Protein AF-A0A4Z0KLC7-F1 (afdb_monomer)

Sequence (77 aa):
MTSAHPSDRDERLPARMRDYRIEAEARESPDLHKLAQLFIGIARSRADQARTHPTTDIDAVSPGSEHWRGDEVESEQ

Organism: Brevibacterium aurantiacum (NCBI:txid273384)

Radius of gyration: 21.08 Å; Cα contacts (8 Å, |Δi|>4): 7; chains: 1; bounding box: 74×25×42 Å

Foldseek 3Di:
DDDDDPDQFDPVDDPVCRPDDDDDDDDPDDDVVVVVVVVVVVVVVVVVVCVVDVDPDDPPPDPPDPPPPPPPPPDDD

Secondary structure (DSSP, 8-state):
--PPPTT---TTS-GGGTTPPP-PPP-SS--HHHHHHHHHHHHHHHHHHHHHS----TT------------------

Mean predicted aligned error: 16.22 Å

Structure (mmCIF, N/CA/C/O backbone):
data_AF-A0A4Z0KLC7-F1
#
_entry.id   AF-A0A4Z0KLC7-F1
#
loop_
_atom_site.group_PDB
_atom_site.id
_atom_site.type_symbol
_atom_site.label_atom_id
_atom_site.label_alt_id
_atom_site.label_comp_id
_atom_site.label_asym_id
_atom_site.label_entity_id
_atom_site.label_seq_id
_atom_site.pdbx_PDB_ins_code
_atom_site.Cartn_x
_atom_site.Cartn_y
_atom_site.Cartn_z
_atom_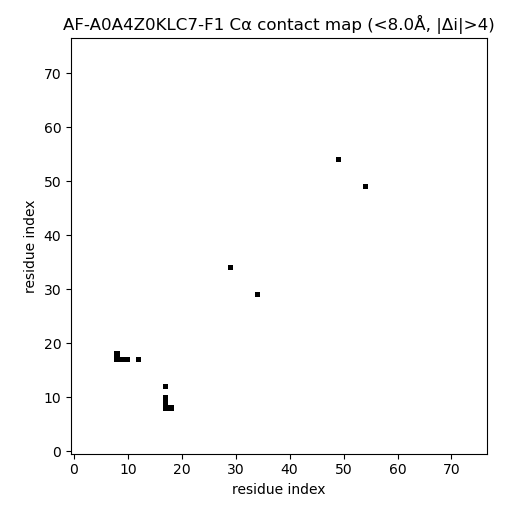site.occupancy
_atom_site.B_iso_or_equiv
_atom_site.auth_seq_id
_atom_site.auth_comp_id
_atom_site.auth_asym_id
_atom_site.auth_atom_id
_atom_site.pdbx_PDB_model_num
ATOM 1 N N . MET A 1 1 ? -40.130 10.976 -0.439 1.00 36.62 1 MET A N 1
ATOM 2 C CA . MET A 1 1 ? -39.673 9.929 -1.376 1.00 36.62 1 MET A CA 1
ATOM 3 C C . MET A 1 1 ? -38.260 10.298 -1.792 1.00 36.62 1 MET A C 1
ATOM 5 O O . MET A 1 1 ? -38.101 11.163 -2.639 1.00 36.62 1 MET A O 1
ATOM 9 N N . THR A 1 2 ? -37.249 9.766 -1.108 1.00 43.72 2 THR A N 1
ATOM 10 C CA . THR A 1 2 ? -35.847 10.139 -1.348 1.00 43.72 2 THR A CA 1
ATOM 11 C C . THR A 1 2 ? -35.275 9.177 -2.379 1.00 43.72 2 THR A C 1
ATOM 13 O O . THR A 1 2 ? -35.174 7.981 -2.122 1.00 43.72 2 THR A O 1
ATOM 16 N N . SER A 1 3 ? -34.992 9.684 -3.575 1.00 50.03 3 SER A N 1
ATOM 17 C CA . SER A 1 3 ? -34.397 8.927 -4.673 1.00 50.03 3 SER A CA 1
ATOM 18 C C . SER A 1 3 ? -32.979 8.495 -4.301 1.00 50.03 3 SER A C 1
ATOM 20 O O . SER A 1 3 ? -32.118 9.344 -4.076 1.00 50.03 3 SER A O 1
ATOM 22 N N . ALA A 1 4 ? -32.735 7.186 -4.239 1.00 50.91 4 ALA A N 1
ATOM 23 C CA . ALA A 1 4 ? -31.390 6.631 -4.145 1.00 50.91 4 ALA A CA 1
ATOM 24 C C . ALA A 1 4 ? -30.578 7.052 -5.383 1.00 50.91 4 ALA A C 1
ATOM 26 O O . ALA A 1 4 ? -31.033 6.863 -6.511 1.00 50.91 4 ALA A O 1
ATOM 27 N N . HIS A 1 5 ? -29.401 7.647 -5.176 1.00 51.59 5 HIS A N 1
ATOM 28 C CA . HIS A 1 5 ? -28.490 8.032 -6.255 1.00 51.59 5 HIS A CA 1
ATOM 29 C C . HIS A 1 5 ? -27.934 6.773 -6.953 1.00 51.59 5 HIS A C 1
ATOM 31 O O . HIS A 1 5 ? -27.279 5.962 -6.297 1.00 51.59 5 HIS A O 1
ATOM 37 N N . PRO A 1 6 ? -28.165 6.574 -8.264 1.00 59.34 6 PRO A N 1
ATOM 38 C CA . PRO A 1 6 ? -27.808 5.338 -8.956 1.00 59.34 6 PRO A CA 1
ATOM 39 C C . PRO A 1 6 ? -26.397 5.414 -9.562 1.00 59.34 6 PRO A C 1
ATOM 41 O O . PRO A 1 6 ? -26.246 5.373 -10.783 1.00 59.34 6 PRO A O 1
ATOM 44 N N . SER A 1 7 ? -25.347 5.583 -8.749 1.00 55.72 7 SER A N 1
ATOM 45 C CA . SER A 1 7 ? -23.979 5.689 -9.304 1.00 55.72 7 SER A CA 1
ATOM 46 C C . SER A 1 7 ? -22.843 5.077 -8.475 1.00 55.72 7 SER A C 1
ATOM 48 O O . SER A 1 7 ? -21.697 5.212 -8.883 1.00 55.72 7 SER A O 1
ATOM 50 N N . ASP A 1 8 ? -23.121 4.362 -7.378 1.00 61.16 8 ASP A N 1
ATOM 51 C CA . ASP A 1 8 ? -22.071 3.793 -6.502 1.00 61.16 8 ASP A CA 1
ATOM 52 C C . ASP A 1 8 ? -21.961 2.256 -6.571 1.00 61.16 8 ASP A C 1
ATOM 54 O O . ASP A 1 8 ? -21.568 1.598 -5.615 1.00 61.16 8 ASP A O 1
ATOM 58 N N . ARG A 1 9 ? -22.364 1.640 -7.693 1.00 68.38 9 ARG A N 1
ATOM 59 C CA . ARG A 1 9 ? -22.178 0.195 -7.919 1.00 68.38 9 ARG A CA 1
ATOM 60 C C . ARG A 1 9 ? -21.042 -0.028 -8.905 1.00 68.38 9 ARG A C 1
ATOM 62 O O . ARG A 1 9 ? -21.220 0.155 -10.107 1.00 68.38 9 ARG A O 1
ATOM 69 N N . ASP A 1 10 ? -19.880 -0.441 -8.407 1.00 72.56 10 ASP A N 1
ATOM 70 C CA . ASP A 1 10 ? -18.764 -0.841 -9.267 1.00 72.56 10 ASP A CA 1
ATOM 71 C C . ASP A 1 10 ? -19.057 -2.212 -9.898 1.00 72.56 10 ASP A C 1
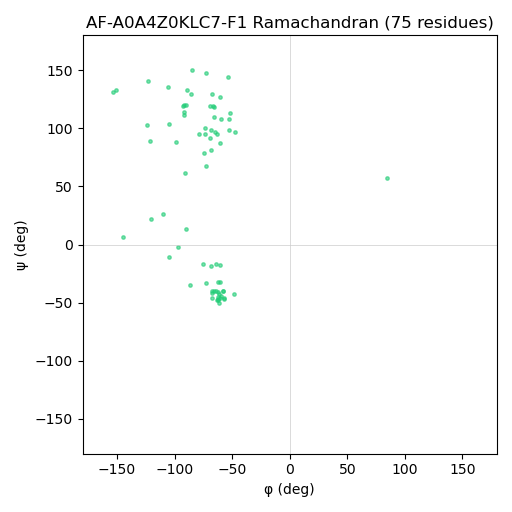ATOM 73 O O . ASP A 1 10 ? -18.888 -3.267 -9.284 1.00 72.56 10 ASP A O 1
ATOM 77 N N . GLU A 1 11 ? -19.505 -2.198 -11.154 1.00 80.56 11 GLU A N 1
ATOM 78 C CA . GLU A 1 11 ? -19.844 -3.397 -11.929 1.00 80.56 11 GLU A CA 1
ATOM 79 C C . GLU A 1 11 ? -18.654 -4.354 -12.129 1.00 80.56 11 GLU A C 1
ATOM 81 O O . GLU A 1 11 ? -18.858 -5.538 -12.412 1.00 80.56 11 GLU A O 1
ATOM 86 N N . ARG A 1 12 ? -17.414 -3.890 -11.932 1.00 83.25 12 ARG A N 1
ATOM 87 C CA . ARG A 1 12 ? -16.210 -4.733 -12.014 1.00 83.25 12 ARG A CA 1
ATOM 88 C C . ARG A 1 12 ? -16.044 -5.624 -10.783 1.00 83.25 12 ARG A C 1
ATOM 90 O O . ARG A 1 12 ? -15.286 -6.592 -10.829 1.00 83.25 12 ARG A O 1
ATOM 97 N N . LEU A 1 13 ? -16.738 -5.316 -9.686 1.00 81.00 13 LEU A N 1
ATOM 98 C CA . LEU A 1 13 ? -16.710 -6.114 -8.466 1.00 81.00 13 LEU A CA 1
ATOM 99 C C . LEU A 1 13 ? -17.719 -7.275 -8.536 1.00 81.00 13 LEU A C 1
ATOM 101 O O . LEU A 1 13 ? -18.779 -7.150 -9.163 1.00 81.00 13 LEU A O 1
ATOM 105 N N . PRO A 1 14 ? -17.441 -8.412 -7.865 1.00 88.56 14 PRO A N 1
ATOM 106 C CA . PRO A 1 14 ? -18.399 -9.509 -7.737 1.00 88.56 14 PRO A CA 1
ATOM 107 C C . PRO A 1 14 ? -19.737 -9.029 -7.170 1.00 88.56 14 PRO A C 1
ATOM 109 O O . PRO A 1 14 ? -19.740 -8.205 -6.262 1.00 88.56 14 PRO A O 1
ATOM 112 N N . ALA A 1 15 ? -20.862 -9.598 -7.627 1.00 85.12 15 ALA A N 1
ATOM 113 C CA . ALA A 1 15 ? -22.215 -9.156 -7.252 1.00 85.12 15 ALA A CA 1
ATOM 114 C C . ALA A 1 15 ? -22.408 -8.963 -5.736 1.00 85.12 15 ALA A C 1
ATOM 116 O O . ALA A 1 15 ? -22.938 -7.946 -5.307 1.00 85.12 15 ALA A O 1
ATOM 117 N N .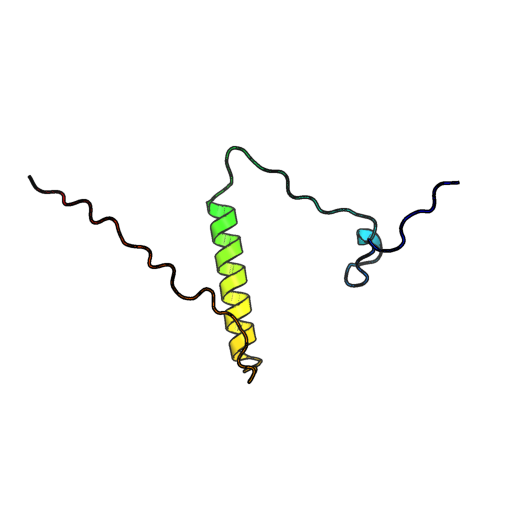 ARG A 1 16 ? -21.881 -9.890 -4.924 1.00 83.81 16 ARG A N 1
ATOM 118 C CA . ARG A 1 16 ? -21.933 -9.833 -3.452 1.00 83.81 16 ARG A CA 1
ATOM 119 C C . ARG A 1 16 ? -21.180 -8.653 -2.822 1.00 83.81 16 ARG A C 1
ATOM 121 O O . ARG A 1 16 ? -21.361 -8.405 -1.642 1.00 83.81 16 ARG A O 1
ATOM 128 N N . MET A 1 17 ? -20.287 -7.999 -3.564 1.00 84.31 17 MET A N 1
ATOM 129 C CA . MET A 1 17 ? -19.447 -6.895 -3.090 1.00 84.31 17 MET A CA 1
ATOM 130 C C . MET A 1 17 ? -19.887 -5.523 -3.586 1.00 84.31 17 MET A C 1
ATOM 132 O O . MET A 1 17 ? -19.390 -4.522 -3.085 1.00 84.31 17 MET A O 1
ATOM 136 N N . ARG A 1 18 ? -20.811 -5.466 -4.548 1.00 83.38 18 ARG A N 1
ATOM 137 C CA . ARG A 1 18 ? -21.240 -4.210 -5.179 1.00 83.38 18 ARG A CA 1
ATOM 138 C C . ARG A 1 18 ? -22.022 -3.294 -4.247 1.00 83.38 18 ARG A C 1
ATOM 140 O O . ARG A 1 18 ? -22.140 -2.113 -4.538 1.00 83.38 18 ARG A O 1
ATOM 147 N N . ASP A 1 19 ? -22.552 -3.847 -3.160 1.00 85.25 19 ASP A N 1
ATOM 148 C CA . ASP A 1 19 ? -23.256 -3.092 -2.126 1.00 85.25 19 ASP A CA 1
ATOM 149 C C . ASP A 1 19 ? -22.344 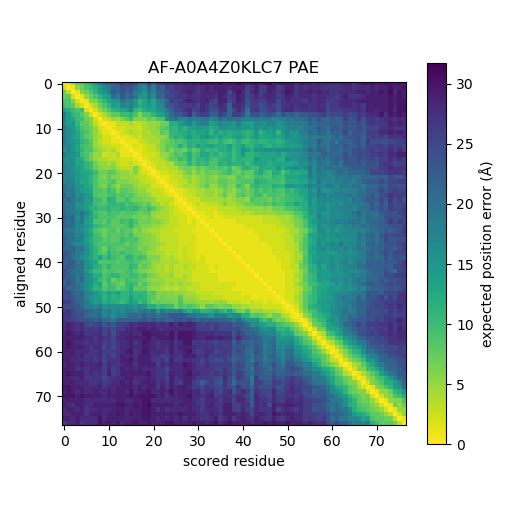-2.753 -0.923 1.00 85.25 19 ASP A C 1
ATOM 151 O O . ASP A 1 19 ? -22.796 -2.092 0.010 1.00 85.25 19 ASP A O 1
ATOM 155 N N . TYR A 1 20 ? -21.070 -3.185 -0.912 1.00 79.75 20 TYR A N 1
ATOM 156 C CA . TYR A 1 20 ? -20.116 -2.793 0.132 1.00 79.75 20 TYR A CA 1
ATOM 157 C C . TYR A 1 20 ? -19.383 -1.511 -0.246 1.00 79.75 20 TYR A C 1
ATOM 159 O O . TYR A 1 20 ? -18.797 -1.405 -1.322 1.00 79.75 20 TYR A O 1
ATOM 167 N N . ARG A 1 21 ? -19.321 -0.582 0.708 1.00 80.94 21 ARG A N 1
ATOM 168 C CA . ARG A 1 21 ? -18.453 0.589 0.635 1.00 80.94 21 ARG A CA 1
ATOM 169 C C . ARG A 1 21 ? -17.125 0.268 1.313 1.00 80.94 21 ARG A C 1
ATOM 171 O O . ARG A 1 21 ? -17.100 -0.075 2.492 1.00 80.94 21 ARG A O 1
ATOM 178 N N . ILE A 1 22 ? -16.030 0.337 0.560 1.00 78.88 22 ILE A N 1
ATOM 179 C CA . ILE A 1 22 ? -14.679 0.175 1.107 1.00 78.88 22 ILE A CA 1
ATOM 180 C C . ILE A 1 22 ? -14.182 1.556 1.522 1.00 78.88 22 ILE A C 1
ATOM 182 O O . ILE A 1 22 ? -14.056 2.446 0.683 1.00 78.88 22 ILE A O 1
ATOM 186 N N . GLU A 1 23 ? -13.874 1.721 2.803 1.00 83.88 23 GLU A N 1
ATOM 187 C CA . GLU A 1 23 ? -13.313 2.953 3.352 1.00 83.88 23 GLU A CA 1
ATOM 188 C C . GLU A 1 23 ? -11.992 2.650 4.054 1.00 83.88 23 GLU A C 1
ATOM 190 O O . GLU A 1 23 ? -11.832 1.611 4.697 1.00 83.88 23 GLU A O 1
ATOM 195 N N . ALA A 1 24 ? -11.023 3.548 3.897 1.00 84.19 24 ALA A N 1
ATOM 196 C CA . ALA A 1 24 ? -9.765 3.466 4.616 1.00 84.19 24 ALA A CA 1
ATOM 197 C C . ALA A 1 24 ? -9.880 4.276 5.907 1.00 84.19 24 ALA A C 1
ATOM 199 O O . ALA A 1 24 ? -10.093 5.487 5.870 1.00 84.19 24 ALA A O 1
ATOM 200 N N . GLU A 1 25 ? -9.694 3.614 7.042 1.00 87.69 25 GLU A N 1
ATOM 201 C CA . GLU A 1 25 ? -9.582 4.291 8.329 1.00 87.69 25 GLU A CA 1
ATOM 202 C C . GLU A 1 25 ? -8.132 4.721 8.570 1.00 87.69 25 GLU A C 1
ATOM 204 O O . GLU A 1 25 ? -7.193 3.925 8.443 1.00 87.69 25 GLU A O 1
ATOM 209 N N . ALA A 1 26 ? -7.941 5.990 8.932 1.00 88.25 26 ALA A N 1
ATOM 210 C CA . ALA A 1 26 ? -6.635 6.494 9.327 1.00 88.25 26 ALA A CA 1
ATOM 211 C C . ALA A 1 26 ? -6.215 5.851 10.654 1.00 88.25 26 ALA A C 1
ATOM 213 O O . ALA A 1 26 ? -6.961 5.857 11.633 1.00 88.25 26 ALA A O 1
ATOM 214 N N . ARG A 1 27 ? -4.998 5.308 10.691 1.00 91.31 27 ARG A N 1
ATOM 215 C CA . ARG A 1 27 ? -4.416 4.722 11.901 1.00 91.31 27 ARG A CA 1
ATOM 216 C C . ARG A 1 27 ? -3.354 5.663 12.442 1.00 91.31 27 ARG A C 1
ATOM 218 O O . ARG A 1 27 ? -2.517 6.131 11.677 1.00 91.31 27 ARG A O 1
ATOM 225 N N . GLU A 1 28 ? -3.362 5.876 13.754 1.00 93.88 28 GLU A N 1
ATOM 226 C CA . GLU A 1 28 ? -2.360 6.696 14.447 1.00 93.88 28 GLU A CA 1
ATOM 227 C C . GLU A 1 28 ? -0.934 6.170 14.217 1.00 93.88 28 GLU A C 1
ATOM 229 O O . GLU A 1 28 ? -0.013 6.939 13.961 1.00 93.88 28 GLU A O 1
ATOM 234 N N . SER A 1 29 ? -0.769 4.842 14.223 1.00 95.75 29 SER A N 1
ATOM 235 C CA . SER A 1 29 ? 0.483 4.174 13.866 1.00 95.75 29 SER A CA 1
ATOM 236 C C . SER A 1 29 ? 0.247 3.167 12.730 1.00 95.75 29 SER A C 1
ATOM 238 O O . SER A 1 29 ? -0.330 2.092 12.960 1.00 95.75 29 SER A O 1
ATOM 240 N N . PRO A 1 30 ? 0.623 3.498 11.480 1.00 92.75 30 PRO A N 1
ATOM 241 C CA . PRO A 1 30 ? 0.527 2.568 10.366 1.00 92.75 30 PRO A CA 1
ATOM 242 C C . PRO A 1 30 ? 1.595 1.471 10.464 1.00 92.75 30 PRO A C 1
ATOM 244 O O . PRO A 1 30 ? 2.719 1.687 10.910 1.00 92.75 30 PRO A O 1
ATOM 247 N N . ASP A 1 31 ? 1.252 0.276 9.988 1.00 94.12 31 ASP A N 1
ATOM 248 C CA . ASP A 1 31 ? 2.186 -0.849 9.924 1.00 94.12 31 ASP A CA 1
ATOM 249 C C . ASP A 1 31 ? 3.113 -0.676 8.711 1.00 94.12 31 ASP A C 1
ATOM 251 O O . ASP A 1 31 ? 2.761 -1.026 7.580 1.00 94.12 31 ASP A O 1
ATOM 255 N N . LEU A 1 32 ? 4.291 -0.091 8.946 1.00 95.50 32 LEU A N 1
ATOM 256 C CA . LEU A 1 32 ? 5.259 0.225 7.891 1.00 95.50 32 LEU A CA 1
ATOM 257 C C . LEU A 1 32 ? 5.737 -1.017 7.136 1.00 95.50 32 LEU A C 1
ATOM 259 O O . LEU A 1 32 ? 5.997 -0.941 5.937 1.00 95.50 32 LEU A O 1
ATOM 263 N N . HIS A 1 33 ? 5.814 -2.169 7.806 1.00 96.38 33 HIS A N 1
ATOM 264 C CA . HIS A 1 33 ? 6.232 -3.410 7.166 1.00 96.38 33 HIS A CA 1
ATOM 265 C C . HIS A 1 33 ? 5.194 -3.875 6.140 1.00 96.38 33 HIS A C 1
ATOM 267 O O . HIS A 1 33 ? 5.545 -4.185 5.001 1.00 96.38 33 HIS A O 1
ATOM 273 N N . LYS A 1 34 ? 3.906 -3.849 6.502 1.00 94.81 34 LYS A N 1
ATOM 274 C CA . LYS A 1 34 ? 2.815 -4.174 5.567 1.00 94.81 34 LYS A CA 1
ATOM 275 C C . LYS A 1 34 ? 2.722 -3.181 4.417 1.00 94.81 34 LYS A C 1
ATOM 277 O O . LYS A 1 34 ? 2.506 -3.592 3.279 1.00 94.81 34 LYS A O 1
ATOM 282 N N . LEU A 1 35 ? 2.908 -1.890 4.690 1.00 93.88 35 LEU A N 1
ATOM 283 C CA . LEU A 1 35 ? 2.931 -0.877 3.636 1.00 93.88 35 LEU A CA 1
ATOM 284 C C . LEU A 1 35 ? 4.088 -1.119 2.664 1.00 93.88 35 LEU A C 1
ATOM 286 O O . LEU A 1 35 ? 3.862 -1.152 1.457 1.00 93.88 35 LEU A O 1
ATOM 290 N N . ALA A 1 36 ? 5.299 -1.370 3.166 1.00 97.12 36 ALA A N 1
ATOM 291 C CA . ALA A 1 36 ? 6.450 -1.681 2.323 1.00 97.12 36 ALA A CA 1
ATOM 292 C C . ALA A 1 36 ? 6.187 -2.906 1.431 1.00 97.12 36 ALA A C 1
ATOM 294 O O . ALA A 1 36 ? 6.406 -2.844 0.221 1.00 97.12 36 ALA A O 1
ATOM 295 N N . GLN A 1 37 ? 5.647 -3.990 1.998 1.00 97.69 37 GLN A N 1
ATOM 296 C CA . GLN A 1 37 ? 5.262 -5.180 1.233 1.00 97.69 37 GLN A CA 1
ATOM 297 C C . GLN A 1 37 ? 4.257 -4.854 0.118 1.00 97.69 37 GLN A C 1
ATOM 299 O O . GLN A 1 37 ? 4.445 -5.282 -1.024 1.00 97.69 37 GLN A O 1
ATOM 304 N N . LEU A 1 38 ? 3.216 -4.072 0.427 1.00 95.50 38 LEU A N 1
ATOM 305 C CA . LEU A 1 38 ? 2.196 -3.668 -0.540 1.00 95.50 38 LEU A CA 1
ATOM 306 C C . LEU A 1 38 ? 2.799 -2.850 -1.689 1.00 95.50 38 LEU A C 1
ATOM 308 O O . LEU A 1 38 ? 2.579 -3.173 -2.857 1.00 95.50 38 LEU A O 1
ATOM 312 N N . PHE A 1 39 ? 3.581 -1.815 -1.376 1.00 96.31 39 PHE A N 1
ATOM 313 C CA . PHE A 1 39 ? 4.156 -0.929 -2.389 1.00 96.31 39 PHE A CA 1
ATOM 314 C C . PHE A 1 39 ? 5.160 -1.647 -3.292 1.00 96.31 39 PHE A C 1
ATOM 316 O O . PHE A 1 39 ? 5.123 -1.454 -4.509 1.00 96.31 39 PHE A O 1
ATOM 323 N N . ILE A 1 40 ? 5.997 -2.527 -2.735 1.00 96.38 40 ILE A N 1
ATOM 324 C CA . ILE A 1 40 ? 6.915 -3.362 -3.523 1.00 96.38 40 ILE A CA 1
ATOM 325 C C . ILE A 1 40 ? 6.125 -4.278 -4.468 1.00 96.38 40 ILE A C 1
ATOM 327 O O . ILE A 1 40 ? 6.471 -4.397 -5.645 1.00 96.38 40 ILE A O 1
ATOM 331 N N . GLY A 1 41 ? 5.035 -4.884 -3.987 1.00 95.81 41 GLY A N 1
ATOM 332 C CA . GLY A 1 41 ? 4.152 -5.714 -4.809 1.00 95.81 41 GLY A CA 1
ATOM 333 C C . GLY A 1 41 ? 3.529 -4.943 -5.976 1.00 95.81 41 GLY A C 1
ATOM 334 O O . GLY A 1 41 ? 3.567 -5.410 -7.116 1.00 95.81 41 GLY A O 1
ATOM 335 N N . ILE A 1 42 ? 3.019 -3.734 -5.718 1.00 96.75 42 ILE A N 1
ATOM 336 C CA . ILE A 1 42 ? 2.445 -2.857 -6.751 1.00 96.75 42 ILE A CA 1
ATOM 337 C C . ILE A 1 42 ? 3.509 -2.461 -7.780 1.00 96.75 42 ILE A C 1
ATOM 339 O O . ILE A 1 42 ? 3.264 -2.563 -8.983 1.00 96.75 42 ILE A O 1
ATOM 343 N N . ALA A 1 43 ? 4.691 -2.035 -7.326 1.00 95.44 43 ALA A N 1
ATOM 344 C CA . ALA A 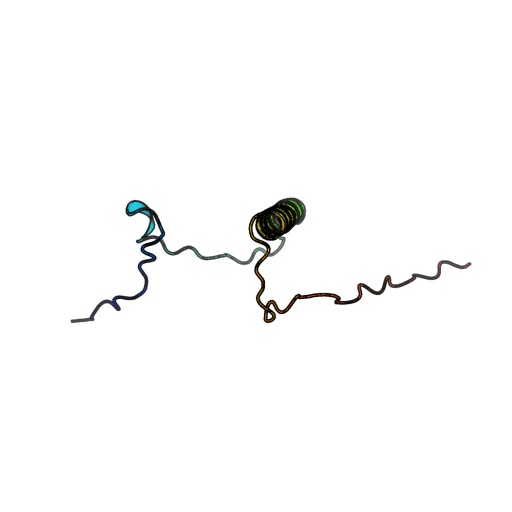1 43 ? 5.787 -1.641 -8.207 1.00 95.44 43 ALA A CA 1
ATOM 345 C C . ALA A 1 43 ? 6.209 -2.796 -9.125 1.00 95.44 43 ALA A C 1
ATOM 347 O O . ALA A 1 43 ? 6.339 -2.610 -10.335 1.00 95.44 43 ALA A O 1
ATOM 348 N N . ARG A 1 44 ? 6.336 -4.008 -8.571 1.00 95.31 44 ARG A N 1
ATOM 349 C CA . ARG A 1 44 ? 6.648 -5.213 -9.344 1.00 95.31 44 ARG A CA 1
ATOM 350 C C . ARG A 1 44 ? 5.562 -5.532 -10.370 1.00 95.31 44 ARG A C 1
ATOM 352 O O . ARG A 1 44 ? 5.885 -5.718 -11.537 1.00 95.31 44 ARG A O 1
ATOM 359 N N . SER A 1 45 ? 4.290 -5.522 -9.969 1.00 93.75 45 SER A N 1
ATOM 360 C CA . SER A 1 45 ? 3.173 -5.773 -10.889 1.00 93.75 45 SER A CA 1
ATOM 361 C C . SER A 1 45 ? 3.155 -4.780 -12.052 1.00 93.75 45 SER A C 1
ATOM 363 O O . SER A 1 45 ? 2.879 -5.173 -13.183 1.00 93.75 45 SER A O 1
ATOM 365 N N . ARG A 1 46 ? 3.450 -3.500 -11.794 1.00 91.25 46 ARG A N 1
ATOM 366 C CA . ARG A 1 46 ? 3.541 -2.473 -12.842 1.00 91.25 46 ARG A CA 1
ATOM 367 C C . ARG A 1 46 ? 4.733 -2.707 -13.766 1.00 91.25 46 ARG A C 1
ATOM 369 O O . ARG A 1 46 ? 4.584 -2.581 -14.976 1.00 91.25 46 ARG A O 1
ATOM 376 N N . ALA A 1 47 ? 5.891 -3.078 -13.219 1.00 92.50 47 ALA A N 1
ATOM 377 C CA . ALA A 1 47 ? 7.067 -3.411 -14.020 1.00 92.50 47 ALA A CA 1
ATOM 378 C C . ALA A 1 47 ? 6.812 -4.624 -14.934 1.00 92.50 47 ALA A C 1
ATOM 380 O O . ALA A 1 47 ? 7.190 -4.603 -16.104 1.00 92.50 47 ALA A O 1
ATOM 381 N N . ASP A 1 48 ? 6.128 -5.653 -14.429 1.00 91.88 48 ASP A N 1
ATOM 382 C CA . ASP A 1 48 ? 5.766 -6.845 -15.204 1.00 91.88 48 ASP A CA 1
ATOM 383 C C . ASP A 1 48 ? 4.730 -6.522 -16.301 1.00 91.88 48 ASP A C 1
ATOM 385 O O . ASP A 1 48 ? 4.863 -6.978 -17.441 1.00 91.88 48 ASP A O 1
ATOM 389 N N . GLN A 1 49 ? 3.741 -5.670 -16.005 1.00 88.88 49 GLN A N 1
ATOM 390 C CA . GLN A 1 49 ? 2.794 -5.160 -17.007 1.00 88.88 49 GLN A CA 1
ATOM 391 C C . GLN A 1 49 ? 3.492 -4.343 -18.101 1.00 88.88 49 GLN A C 1
ATOM 393 O O . GLN A 1 49 ? 3.235 -4.589 -19.277 1.00 88.88 49 GLN A O 1
ATOM 398 N N . ALA A 1 50 ? 4.413 -3.443 -17.743 1.00 84.62 50 ALA A N 1
ATOM 399 C CA . ALA A 1 50 ? 5.172 -2.635 -18.703 1.00 84.62 50 ALA A CA 1
ATOM 400 C C . ALA A 1 50 ? 6.043 -3.489 -19.642 1.00 84.62 50 ALA A C 1
ATOM 402 O O . ALA A 1 50 ? 6.240 -3.142 -20.803 1.00 84.62 50 ALA A O 1
ATOM 403 N N . ARG A 1 51 ? 6.545 -4.633 -19.158 1.00 82.94 51 ARG A N 1
ATOM 404 C CA . ARG A 1 51 ? 7.284 -5.603 -19.984 1.00 82.94 51 ARG A CA 1
ATOM 405 C C . ARG A 1 51 ? 6.382 -6.379 -20.946 1.00 82.94 51 ARG A C 1
ATOM 407 O O . ARG A 1 51 ? 6.830 -6.739 -22.028 1.00 82.94 51 ARG A O 1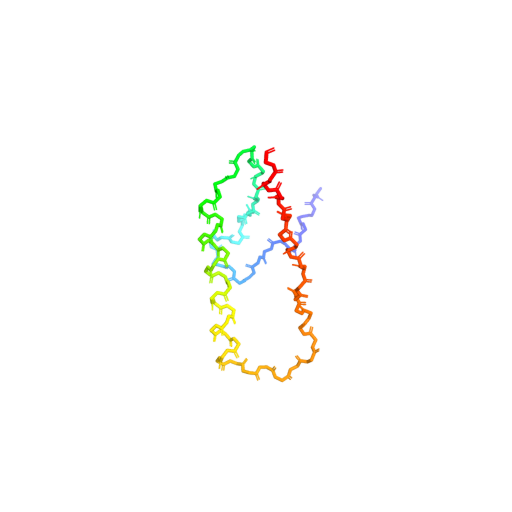
ATOM 414 N N . THR A 1 52 ? 5.142 -6.658 -20.544 1.00 79.25 52 THR A N 1
ATOM 415 C CA . THR A 1 52 ? 4.191 -7.489 -21.308 1.00 79.25 52 THR A CA 1
ATOM 416 C C . THR A 1 52 ? 3.406 -6.668 -22.335 1.00 79.25 52 THR A C 1
ATOM 418 O O . THR A 1 52 ? 3.122 -7.145 -23.430 1.00 79.25 52 THR A O 1
ATOM 421 N N . HIS A 1 53 ? 3.097 -5.417 -22.001 1.00 64.56 53 HIS A N 1
ATOM 422 C CA . HIS A 1 53 ? 2.476 -4.436 -22.879 1.00 64.56 53 HIS A CA 1
ATOM 423 C C . HIS A 1 53 ? 3.412 -3.229 -22.983 1.00 64.56 53 HIS A C 1
ATOM 425 O O . HIS A 1 53 ? 3.299 -2.308 -22.170 1.00 64.56 53 HIS A O 1
ATOM 431 N N . PRO A 1 54 ? 4.355 -3.215 -23.945 1.00 59.72 54 PRO A N 1
ATOM 432 C CA . PRO A 1 54 ? 5.121 -2.016 -24.256 1.00 59.72 54 PRO A CA 1
ATOM 433 C C . PRO A 1 54 ? 4.168 -0.992 -24.885 1.00 59.72 54 PRO A C 1
ATOM 435 O O . PRO A 1 54 ? 4.037 -0.891 -26.104 1.00 59.72 54 PRO A O 1
ATOM 438 N N . THR A 1 55 ? 3.422 -0.280 -24.042 1.00 55.62 55 THR A N 1
ATOM 439 C CA . THR A 1 55 ? 2.495 0.761 -24.469 1.00 55.62 55 THR A CA 1
ATOM 440 C C . THR A 1 55 ? 3.311 1.892 -25.075 1.00 55.62 55 THR A C 1
ATOM 442 O O . THR A 1 55 ? 4.051 2.595 -24.390 1.00 55.62 55 THR A O 1
ATOM 445 N N . THR A 1 56 ? 3.186 2.033 -26.390 1.00 54.84 56 THR A N 1
ATOM 446 C CA . THR A 1 56 ? 3.600 3.222 -27.128 1.00 54.84 56 THR A CA 1
ATOM 44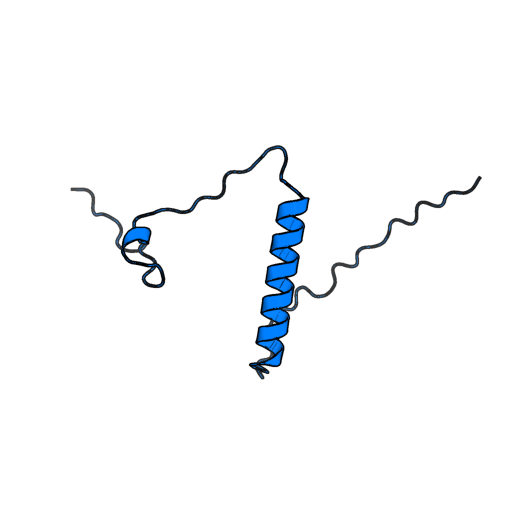7 C C . THR A 1 56 ? 2.557 4.295 -26.836 1.00 54.84 56 THR A C 1
ATOM 449 O O . THR A 1 56 ? 1.634 4.461 -27.616 1.00 54.84 56 THR A O 1
ATOM 452 N N . ASP A 1 57 ? 2.622 4.948 -25.677 1.00 47.25 57 ASP A N 1
ATOM 453 C CA . ASP A 1 57 ? 1.876 6.189 -25.469 1.00 47.25 57 ASP A CA 1
ATOM 454 C C . ASP A 1 57 ? 2.555 7.070 -24.423 1.00 47.25 57 ASP A C 1
ATOM 456 O O . ASP A 1 57 ? 2.982 6.630 -23.355 1.00 47.25 57 ASP A O 1
ATOM 460 N N . ILE A 1 58 ? 2.701 8.329 -24.806 1.00 55.25 58 ILE A N 1
ATOM 461 C CA . ILE A 1 58 ? 3.713 9.286 -24.352 1.00 55.25 58 ILE A CA 1
ATOM 462 C C . ILE A 1 58 ? 3.228 10.091 -23.126 1.00 55.25 58 ILE A C 1
ATOM 464 O O . ILE A 1 58 ? 3.888 11.031 -22.709 1.00 55.25 58 ILE A O 1
ATOM 468 N N . ASP A 1 59 ? 2.137 9.685 -22.471 1.00 50.06 59 ASP A N 1
ATOM 469 C CA . ASP A 1 59 ? 1.502 10.466 -21.392 1.00 50.06 59 ASP A CA 1
ATOM 470 C C . ASP A 1 59 ? 1.429 9.749 -20.033 1.00 50.06 59 ASP A C 1
ATOM 472 O O . ASP A 1 59 ? 0.648 10.108 -19.148 1.00 50.06 59 ASP A O 1
ATOM 476 N N . ALA A 1 60 ? 2.287 8.754 -19.798 1.00 51.66 60 ALA A N 1
ATOM 477 C CA . ALA A 1 60 ? 2.552 8.321 -18.434 1.00 51.66 60 ALA A CA 1
ATOM 478 C C . ALA A 1 60 ? 3.417 9.390 -17.754 1.00 51.66 60 ALA A C 1
ATOM 480 O O . ALA A 1 60 ? 4.642 9.368 -17.875 1.00 51.66 60 ALA A O 1
ATOM 481 N N . VAL A 1 61 ? 2.787 10.318 -17.020 1.00 52.41 61 VAL A N 1
ATOM 482 C CA . VAL A 1 61 ? 3.473 11.054 -15.951 1.00 52.41 61 VAL A CA 1
ATOM 483 C C . VAL A 1 61 ? 4.111 10.000 -15.051 1.00 52.41 61 VAL A C 1
ATOM 485 O O . VAL A 1 61 ?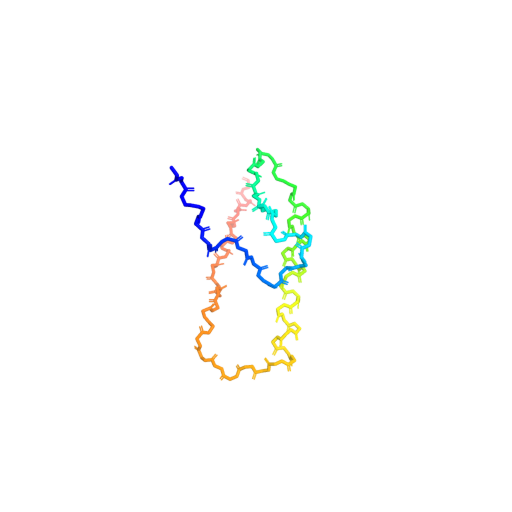 3.475 9.317 -14.250 1.00 52.41 61 VAL A O 1
ATOM 488 N N . SER A 1 62 ? 5.397 9.801 -15.286 1.00 45.31 62 SER A N 1
ATOM 489 C CA . SER A 1 62 ? 6.276 9.063 -14.416 1.00 45.31 62 SER A CA 1
ATOM 490 C C . SER A 1 62 ? 6.399 9.948 -13.179 1.00 45.31 62 SER A C 1
ATOM 492 O O . SER A 1 62 ? 6.863 11.082 -13.326 1.00 45.31 62 SER A O 1
ATOM 494 N N . PRO A 1 63 ? 6.006 9.517 -11.966 1.00 50.09 63 PRO A N 1
ATOM 495 C CA . PRO A 1 63 ? 6.480 10.174 -10.758 1.00 50.09 63 PRO A CA 1
ATOM 496 C C . PRO A 1 63 ? 7.951 9.770 -10.609 1.00 50.09 63 PRO A C 1
ATOM 498 O O . PRO A 1 63 ? 8.335 8.945 -9.786 1.00 50.09 63 PRO A O 1
ATOM 501 N N . GLY A 1 64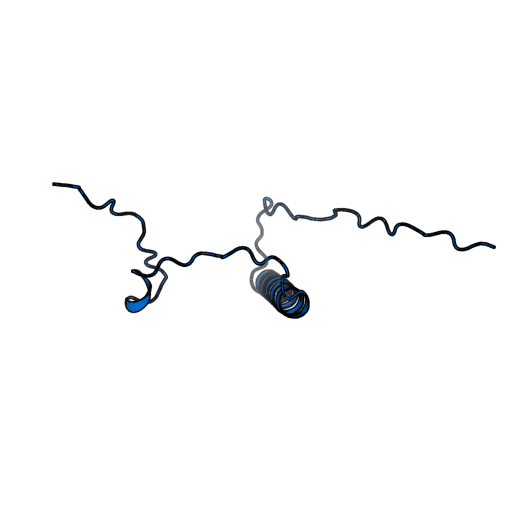 ? 8.761 10.263 -11.538 1.00 44.62 64 GLY A N 1
ATOM 502 C CA . GLY A 1 64 ? 10.187 10.092 -11.587 1.00 44.62 64 GLY A CA 1
ATOM 503 C C . GLY A 1 64 ? 10.805 11.258 -10.850 1.00 44.62 64 GLY A C 1
ATOM 504 O O . GLY A 1 64 ? 10.767 12.386 -11.330 1.00 44.62 64 GLY A O 1
ATOM 505 N N . SER A 1 65 ? 11.447 10.931 -9.733 1.00 51.91 65 SER A N 1
ATOM 506 C CA . SER A 1 65 ? 12.542 11.707 -9.162 1.00 51.91 65 SER A CA 1
ATOM 507 C C . SER A 1 65 ? 12.166 12.884 -8.256 1.00 51.91 65 SER A C 1
ATOM 509 O O . SER A 1 65 ? 12.689 13.986 -8.410 1.00 51.91 65 SER A O 1
ATOM 511 N N . GLU A 1 66 ? 11.403 12.621 -7.191 1.00 42.78 66 GLU A N 1
ATOM 512 C CA . GLU A 1 66 ? 11.740 13.278 -5.924 1.00 42.78 66 GLU A CA 1
ATOM 513 C C . GLU A 1 66 ? 13.065 12.680 -5.446 1.00 42.78 66 GLU A C 1
ATOM 515 O O . GLU A 1 66 ? 13.164 11.558 -4.950 1.00 42.78 66 GLU A O 1
ATOM 520 N N . HIS A 1 67 ? 14.116 13.433 -5.742 1.00 44.00 67 HIS A N 1
ATOM 521 C CA . HIS A 1 67 ? 15.452 13.314 -5.198 1.00 44.00 67 HIS A CA 1
ATOM 522 C C . HIS A 1 67 ? 15.357 13.191 -3.672 1.00 44.00 67 HIS A C 1
ATOM 524 O O . HIS A 1 67 ? 15.245 14.193 -2.969 1.00 44.00 67 HIS A O 1
ATOM 530 N N . TRP A 1 68 ? 15.402 11.959 -3.159 1.00 40.19 68 TRP A N 1
ATOM 531 C CA . TRP A 1 68 ? 15.798 11.697 -1.782 1.00 40.19 68 TRP A CA 1
ATOM 532 C C . TRP A 1 68 ? 17.229 12.217 -1.647 1.00 40.19 68 TRP A C 1
ATOM 534 O O . TRP A 1 68 ? 18.189 11.488 -1.898 1.00 40.19 68 TRP A O 1
ATOM 544 N N . ARG A 1 69 ? 17.384 13.509 -1.330 1.00 45.09 69 ARG A N 1
ATOM 545 C CA . ARG A 1 69 ? 18.632 13.987 -0.750 1.00 45.09 69 ARG A CA 1
ATOM 546 C C . ARG A 1 69 ? 18.795 13.207 0.535 1.00 45.09 69 ARG A C 1
ATOM 548 O O . ARG A 1 69 ? 18.038 13.411 1.479 1.00 45.09 69 ARG A O 1
ATOM 555 N N . GLY A 1 70 ? 19.752 12.285 0.523 1.00 44.84 70 GLY A N 1
ATOM 556 C CA . GLY A 1 70 ? 20.400 11.869 1.747 1.00 44.84 70 GLY A CA 1
ATOM 557 C C . GLY A 1 70 ? 20.866 13.143 2.432 1.00 44.84 70 GLY A C 1
ATOM 558 O O . GLY A 1 70 ? 21.674 13.884 1.878 1.00 44.84 70 GLY A O 1
ATOM 559 N N . ASP A 1 71 ? 20.260 13.431 3.573 1.00 47.81 71 ASP A N 1
ATOM 560 C CA . ASP A 1 71 ? 20.819 14.355 4.538 1.00 47.81 71 ASP A CA 1
ATOM 561 C C . ASP A 1 71 ? 22.113 13.676 5.009 1.00 47.81 71 ASP A C 1
ATOM 563 O O . ASP A 1 71 ? 22.088 12.705 5.770 1.00 47.81 71 ASP A O 1
ATOM 567 N N . GLU A 1 72 ? 23.238 14.063 4.407 1.00 52.88 72 GLU A N 1
ATOM 568 C CA . GLU A 1 72 ? 24.562 13.699 4.891 1.00 52.88 72 GLU A CA 1
ATOM 569 C C . GLU A 1 72 ? 24.707 14.344 6.271 1.00 52.88 72 GLU A C 1
ATOM 571 O O . GLU A 1 72 ? 25.037 15.520 6.398 1.00 52.88 72 GLU A O 1
ATOM 576 N N . VAL A 1 73 ? 24.409 13.582 7.324 1.00 61.31 73 VAL A N 1
ATOM 577 C CA . VAL A 1 73 ? 24.823 13.938 8.679 1.00 61.31 73 VAL A CA 1
ATOM 578 C C . VAL A 1 73 ? 26.340 13.786 8.736 1.00 61.31 73 VAL A C 1
ATOM 580 O O . VAL A 1 73 ? 26.860 12.696 8.977 1.00 61.31 73 VAL A O 1
ATOM 583 N N . GLU A 1 74 ? 27.062 14.873 8.457 1.00 48.56 74 GLU A N 1
ATOM 584 C CA . GLU A 1 74 ? 28.493 14.958 8.739 1.00 48.56 74 GLU A CA 1
ATOM 585 C C . GLU A 1 74 ? 28.714 14.588 10.211 1.00 48.56 74 GLU A C 1
ATOM 587 O O . GLU A 1 74 ? 28.328 15.303 11.135 1.00 48.56 74 GLU A O 1
ATOM 592 N N . SER A 1 75 ? 29.279 13.402 10.422 1.00 61.62 75 SER A N 1
ATOM 593 C CA . SER A 1 75 ? 29.783 12.950 11.710 1.00 61.62 75 SER A CA 1
ATOM 594 C C . SER A 1 75 ? 31.289 13.172 11.714 1.00 61.62 75 SER A C 1
ATOM 596 O O . SER A 1 75 ? 32.039 12.275 11.350 1.00 61.62 75 SER A O 1
ATOM 598 N N . GLU A 1 76 ? 31.716 14.362 12.121 1.00 57.78 76 GLU A N 1
ATOM 599 C CA . GLU A 1 76 ? 33.096 14.699 12.489 1.00 57.78 76 GLU A CA 1
ATOM 600 C C . GLU A 1 76 ? 33.026 15.833 13.529 1.00 57.78 76 GLU A C 1
ATOM 602 O O . GLU A 1 76 ? 32.276 16.782 13.327 1.00 57.78 76 GLU A O 1
ATOM 607 N N . GLN A 1 77 ? 33.717 15.856 14.669 1.00 42.47 77 GLN A N 1
ATOM 608 C CA . GLN A 1 77 ? 34.584 14.943 15.419 1.00 42.47 77 GLN A CA 1
ATOM 609 C C . GLN A 1 77 ? 34.516 15.399 16.889 1.00 42.47 77 GLN A C 1
ATOM 611 O O . GLN A 1 77 ? 34.309 16.616 17.115 1.00 42.47 77 GLN A O 1
#

pLDDT: mean 72.48, std 19.9, range [36.62, 97.69]

Solvent-accessible surface area (backbone atoms only — not comparable to full-atom values): 5489 Å² total; per-residue (Å²): 136,84,79,78,78,94,78,77,62,53,80,90,44,59,79,93,49,30,84,60,84,89,77,87,79,89,59,98,74,70,62,60,68,61,49,50,55,51,52,52,51,51,53,50,53,51,53,54,45,49,71,75,50,74,72,92,64,95,77,71,81,66,95,72,73,86,74,77,71,74,80,78,77,81,86,80,132